Protein AF-A0A858CIH0-F1 (afdb_monomer)

Sequence (173 aa):
MRLAVAIMLAVMLVGMVRRTGLTTWPNAPALLLTFPFVAFCIFVIFTPLLVNRTGLDGVTLSPSDWKSIWTTCIVAVLVGFFEELLFRGILLRSLMTRMNAALAVIVAAIVFGLFHYVNWVSGQPLGITTMQVLGAMAGGLLFGAIVLWTGSLWPSVFLHGLWDASVSVSQTL

Nearest PDB structures (foldseek):
  4u9l-assembly1_A  TM=3.688E-01  e=9.061E-01  Thermus thermophilus HB8
  7mtq-assembly1_B  TM=2.606E-01  e=1.708E+00  Homo sapiens
  6ykm-assembly1_D  TM=2.485E-01  e=3.221E+00  Campylobacter jejuni subsp. jejuni 81-176

Radius of gyration: 17.35 Å; Cα contacts (8 Å, |Δi|>4): 191; chains: 1; bounding box: 50×31×41 Å

Solvent-accessible surface area (backbone atoms only — not comparable to full-atom values): 8921 Å² total; per-residue (Å²): 108,74,66,60,54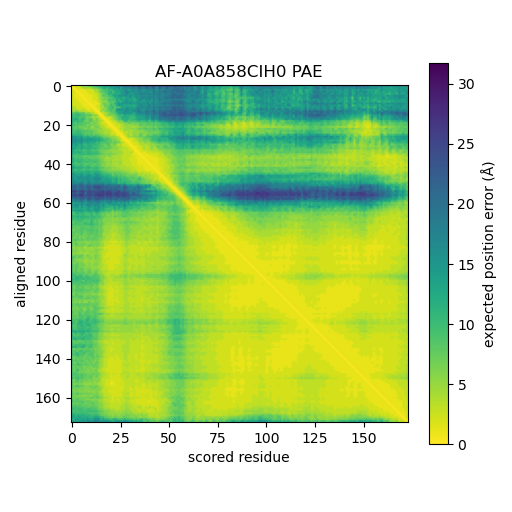,51,51,54,49,49,41,56,74,71,60,43,48,73,74,28,13,72,79,38,76,64,53,75,77,62,54,59,78,44,49,67,59,51,51,49,34,49,49,52,40,46,54,48,54,52,46,34,72,69,52,82,72,70,57,75,88,50,76,66,52,55,52,51,44,54,52,48,38,54,49,24,36,55,49,26,40,49,50,40,44,50,43,52,20,43,46,25,54,56,38,42,77,79,41,58,65,71,60,18,29,52,53,34,7,48,54,56,7,59,58,46,51,58,46,33,78,71,68,43,57,61,72,62,35,52,52,49,21,54,50,39,23,54,50,27,41,55,37,38,51,49,29,68,74,41,52,11,38,59,67,41,26,51,52,42,12,45,44,47,26,22,54,54,41,49,74,73,97

Foldseek 3Di:
DVVLVVVVVVCVVVVLCVQLQAPADFDPVLCVVCVVLLVVLVVLQVVVVVCVVVCVPVDDDDPVLVVQLVVQLVVLLSVLVSLLCPLRRPQLSVVVVVDPNLVSLQVSLLVQLVVLCVVVVVPDDPVVSNVSSVVSSVLSNVLSVSCVVRVHSVSSSVSRSSNSSSVSSSVSD

Secondary structure (DSSP, 8-state):
-HHHHHHHHHHHHTTTHHHHTTT-PPPHHHHHTTHHHHHHHHHHHHHHHHHHHTTSS-----HHHHHHHHHHHHHHHHHHHHHHIIIIIIIIHHHTTTS-HHHHHHHHHHHHHHHTHHHHHTT--HHHHHHHHHHHHHHHHHHHHHHHHHS-SHHHHHHHHHHHHHHHHHHH-

pLDDT: mean 85.42, std 11.94, range [53.72, 98.69]

Structure (mmCIF, N/CA/C/O backbone):
data_AF-A0A858CIH0-F1
#
_entry.id   AF-A0A858CIH0-F1
#
loop_
_atom_site.group_PDB
_atom_site.id
_atom_site.type_symbol
_atom_site.label_atom_id
_atom_site.label_alt_id
_atom_site.label_comp_id
_atom_site.label_asym_id
_atom_site.label_entity_id
_atom_site.label_seq_id
_atom_site.pdbx_PDB_ins_code
_atom_site.Cartn_x
_atom_site.Cartn_y
_atom_site.Cartn_z
_atom_site.occupancy
_atom_site.B_iso_or_equiv
_atom_site.auth_seq_id
_atom_site.auth_comp_id
_atom_site.auth_asym_id
_atom_site.auth_atom_id
_atom_site.pdbx_PDB_model_num
ATOM 1 N N . MET A 1 1 ? -9.606 3.121 -13.858 1.00 53.72 1 MET A N 1
ATOM 2 C CA . MET A 1 1 ? -9.814 4.541 -13.470 1.00 53.72 1 MET A CA 1
ATOM 3 C C . MET A 1 1 ? -11.268 4.903 -13.146 1.00 53.72 1 MET A C 1
ATOM 5 O O . MET A 1 1 ? -11.502 5.382 -12.049 1.00 53.72 1 MET A O 1
ATOM 9 N N . ARG A 1 2 ? -12.262 4.647 -14.017 1.00 55.31 2 ARG A N 1
ATOM 10 C CA . ARG A 1 2 ? -13.677 5.019 -13.753 1.00 55.31 2 ARG A CA 1
ATOM 11 C C . ARG A 1 2 ? -14.268 4.398 -12.471 1.00 55.31 2 ARG A C 1
ATOM 13 O O . ARG A 1 2 ? -14.937 5.094 -11.718 1.00 55.31 2 ARG A O 1
ATOM 20 N N . LEU A 1 3 ? -13.961 3.127 -12.193 1.00 60.19 3 LEU A N 1
ATOM 21 C CA . LEU A 1 3 ? -14.411 2.428 -10.979 1.00 60.19 3 LEU A CA 1
ATOM 22 C C . LEU A 1 3 ? -13.762 2.978 -9.694 1.00 60.19 3 LEU A C 1
ATOM 24 O O . LEU A 1 3 ? -14.457 3.201 -8.709 1.00 60.19 3 LEU A O 1
ATOM 28 N N . ALA A 1 4 ? -12.455 3.261 -9.723 1.00 58.44 4 ALA A N 1
ATOM 29 C CA . ALA A 1 4 ? -11.732 3.838 -8.586 1.00 58.44 4 ALA A CA 1
ATOM 30 C C . ALA A 1 4 ? -12.283 5.221 -8.200 1.00 58.44 4 ALA A C 1
ATOM 32 O O . ALA A 1 4 ? -12.540 5.490 -7.029 1.00 58.44 4 ALA A O 1
ATOM 33 N N . VAL A 1 5 ? -12.559 6.063 -9.203 1.00 63.81 5 VAL A N 1
ATOM 34 C CA . VAL A 1 5 ? -13.190 7.377 -9.007 1.00 63.81 5 VAL A CA 1
ATOM 35 C C . VAL A 1 5 ? -14.603 7.233 -8.433 1.00 63.81 5 VAL A C 1
ATOM 37 O O . VAL A 1 5 ? -14.945 7.940 -7.490 1.00 63.81 5 VAL A O 1
ATOM 40 N N . AL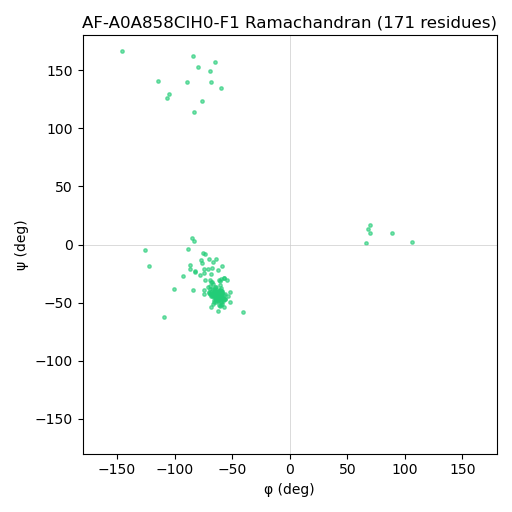A A 1 6 ? -15.410 6.294 -8.936 1.00 69.81 6 ALA A N 1
ATOM 41 C CA . ALA A 1 6 ? -16.760 6.058 -8.420 1.00 69.81 6 ALA A CA 1
ATOM 42 C C . ALA A 1 6 ? -16.760 5.612 -6.947 1.00 69.81 6 ALA A C 1
ATOM 44 O O . ALA A 1 6 ? -17.555 6.110 -6.152 1.00 69.81 6 ALA A O 1
ATOM 45 N N . ILE A 1 7 ? -15.837 4.726 -6.562 1.00 66.94 7 ILE A N 1
ATOM 46 C CA . ILE A 1 7 ? -15.681 4.284 -5.171 1.00 66.94 7 ILE A CA 1
ATOM 47 C C . ILE A 1 7 ? -15.202 5.441 -4.284 1.00 66.94 7 ILE A C 1
ATOM 49 O O . ILE A 1 7 ? -15.755 5.639 -3.207 1.00 66.94 7 ILE A O 1
ATOM 53 N N . MET A 1 8 ? -14.234 6.250 -4.733 1.00 66.44 8 MET A N 1
ATOM 54 C CA . MET A 1 8 ? -13.796 7.440 -3.989 1.00 66.44 8 MET A CA 1
ATOM 55 C C . MET A 1 8 ? -14.946 8.426 -3.756 1.00 66.44 8 MET A C 1
ATOM 57 O O . MET A 1 8 ? -15.129 8.897 -2.634 1.00 66.44 8 MET A O 1
ATOM 61 N N . LEU A 1 9 ? -15.755 8.694 -4.783 1.00 69.81 9 LEU A N 1
ATOM 62 C CA . LEU A 1 9 ? -16.932 9.553 -4.663 1.00 69.81 9 LEU A CA 1
ATOM 63 C C . LEU A 1 9 ? -17.964 8.957 -3.704 1.00 69.81 9 LEU A C 1
ATOM 65 O O . LEU A 1 9 ? -18.469 9.677 -2.852 1.00 69.81 9 LEU A O 1
ATOM 69 N N . ALA A 1 10 ? -18.230 7.651 -3.762 1.00 71.50 10 ALA A N 1
ATOM 70 C CA . ALA A 1 10 ? -19.134 6.992 -2.822 1.00 71.50 10 ALA A CA 1
ATOM 71 C C . ALA A 1 10 ? -18.645 7.115 -1.365 1.00 71.50 10 ALA A C 1
ATOM 73 O O . ALA A 1 10 ? -19.428 7.445 -0.477 1.00 71.50 10 ALA A O 1
ATOM 74 N N . VAL A 1 11 ? -17.344 6.936 -1.112 1.00 67.56 11 VAL A N 1
ATOM 75 C CA . VAL A 1 11 ? -16.743 7.105 0.227 1.00 67.56 11 VAL A CA 1
ATOM 76 C C . VAL A 1 11 ? -16.902 8.535 0.742 1.00 67.56 11 VAL A C 1
ATOM 78 O O . VAL A 1 11 ? -17.203 8.737 1.923 1.00 67.56 11 VAL A O 1
ATOM 81 N N . MET A 1 12 ? -16.715 9.524 -0.137 1.00 66.44 12 MET A N 1
ATOM 82 C CA . MET A 1 12 ? -16.913 10.936 0.188 1.00 66.44 12 MET A CA 1
ATOM 83 C C . MET A 1 12 ? -18.391 11.257 0.453 1.00 66.44 12 MET A C 1
ATOM 85 O O . MET A 1 12 ? -18.700 11.900 1.453 1.00 66.44 12 MET A O 1
ATOM 89 N N . LEU A 1 13 ? -19.302 10.757 -0.386 1.00 66.44 13 LEU A N 1
ATOM 90 C CA . LEU A 1 13 ? -20.745 11.016 -0.311 1.00 66.44 13 LEU A CA 1
ATOM 91 C C . LEU A 1 13 ? -21.412 10.369 0.911 1.00 66.44 13 LEU A C 1
ATOM 93 O O . LEU A 1 13 ? -22.301 10.966 1.506 1.00 66.44 13 LEU A O 1
ATOM 97 N N . VAL A 1 14 ? -20.963 9.181 1.327 1.00 69.69 14 VAL A N 1
ATOM 98 C CA . VAL A 1 14 ? -21.499 8.471 2.508 1.00 69.69 14 VAL A CA 1
ATOM 99 C C . VAL A 1 14 ? -20.863 8.982 3.818 1.00 69.69 14 VAL A C 1
ATOM 101 O O . VAL A 1 14 ? -21.150 8.488 4.906 1.00 69.69 14 VAL A O 1
ATOM 104 N N . GLY A 1 15 ? -19.986 9.994 3.753 1.00 64.50 15 GLY A N 1
ATOM 105 C CA . GLY A 1 15 ? -19.387 10.622 4.936 1.00 64.50 15 GLY A CA 1
ATOM 106 C C . GLY A 1 15 ? -18.391 9.728 5.684 1.00 64.50 15 GLY A C 1
ATOM 107 O O . GLY A 1 15 ? -18.033 10.010 6.831 1.00 64.50 15 GLY A O 1
ATOM 108 N N . MET A 1 16 ? -17.898 8.658 5.049 1.00 70.38 16 MET A N 1
ATOM 109 C CA . MET A 1 16 ? -16.970 7.704 5.671 1.00 70.38 16 MET A CA 1
ATOM 110 C C . MET A 1 16 ? -15.548 8.264 5.841 1.00 70.38 16 MET A C 1
ATOM 112 O O . MET A 1 16 ? -14.744 7.665 6.550 1.00 70.38 16 MET A O 1
ATOM 116 N N . VAL A 1 17 ? -15.249 9.438 5.275 1.00 68.44 17 VAL A N 1
ATOM 117 C CA . VAL A 1 17 ? -13.922 10.090 5.259 1.00 68.44 17 VAL A CA 1
ATOM 118 C C . VAL A 1 17 ? -13.277 10.207 6.647 1.00 68.44 17 VAL A C 1
ATOM 120 O O . VAL A 1 17 ? -12.085 9.958 6.801 1.00 68.44 17 VAL A O 1
ATOM 123 N N . ARG A 1 18 ? -14.054 10.537 7.688 1.00 67.44 18 ARG A N 1
ATOM 124 C CA . ARG A 1 18 ? -13.521 10.624 9.064 1.00 67.44 18 ARG A CA 1
ATOM 125 C C . ARG A 1 18 ? -13.152 9.260 9.634 1.00 67.44 18 ARG A C 1
ATOM 127 O O . ARG A 1 18 ? -12.250 9.153 10.456 1.00 67.44 18 ARG A O 1
ATOM 134 N N . ARG A 1 19 ? -13.854 8.212 9.203 1.00 77.38 19 ARG A N 1
ATOM 135 C CA . ARG A 1 19 ? -13.607 6.851 9.668 1.00 77.38 19 ARG A CA 1
ATOM 136 C C . ARG A 1 19 ? -12.396 6.243 8.988 1.00 77.38 19 ARG A C 1
ATOM 138 O O . ARG A 1 19 ? -11.779 5.418 9.630 1.00 77.38 19 ARG A O 1
ATOM 145 N N . THR A 1 20 ? -12.010 6.661 7.780 1.00 80.69 20 THR A N 1
ATOM 146 C CA . THR A 1 20 ? -10.895 6.048 7.034 1.00 80.69 20 THR A CA 1
ATOM 14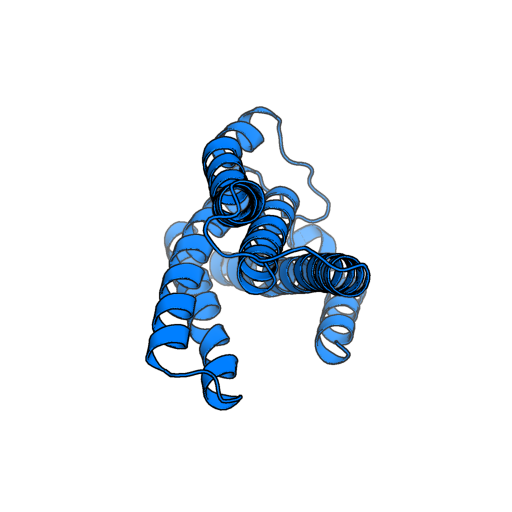7 C C . THR A 1 20 ? -9.500 6.439 7.532 1.00 80.69 20 THR A C 1
ATOM 149 O O . THR A 1 20 ? -8.530 5.746 7.229 1.00 80.69 20 THR A O 1
ATOM 152 N N . GLY A 1 21 ? -9.381 7.502 8.335 1.00 82.88 21 GLY A N 1
ATOM 153 C CA . GLY A 1 21 ? -8.093 8.033 8.805 1.00 82.88 21 GLY A CA 1
ATOM 154 C C . GLY A 1 21 ? -7.462 9.071 7.873 1.00 82.88 21 GLY A C 1
ATOM 155 O O . GLY A 1 21 ? -6.315 9.452 8.088 1.00 82.88 21 GLY A O 1
ATOM 156 N N . LEU A 1 22 ? -8.199 9.550 6.863 1.00 86.62 22 LEU A N 1
ATOM 157 C CA . LEU A 1 22 ? -7.762 10.639 5.978 1.00 86.62 22 LEU A CA 1
ATOM 158 C C . LEU A 1 22 ? -7.686 11.999 6.689 1.00 86.62 22 LEU A C 1
ATOM 160 O O . LEU A 1 22 ? -6.928 12.873 6.279 1.00 86.62 22 LEU A O 1
ATOM 164 N N . THR A 1 23 ? -8.462 12.191 7.755 1.00 85.31 23 THR A N 1
ATOM 165 C CA . THR A 1 23 ? -8.502 13.450 8.519 1.00 85.31 23 THR A CA 1
ATOM 166 C C . THR A 1 23 ? -7.462 13.522 9.635 1.00 85.31 23 THR A C 1
ATOM 168 O O . THR A 1 23 ? -7.381 14.536 10.323 1.00 85.31 23 THR A O 1
ATOM 171 N N . THR A 1 24 ? -6.698 12.450 9.846 1.00 85.88 24 THR A N 1
ATOM 172 C CA . THR A 1 24 ? -5.707 12.348 10.919 1.00 85.88 24 THR A CA 1
ATOM 173 C C . THR A 1 24 ? -4.317 12.445 10.317 1.00 85.88 24 THR A C 1
ATOM 175 O O . THR A 1 24 ? -3.980 11.668 9.424 1.00 85.88 24 THR A O 1
ATOM 178 N N . TRP A 1 25 ? -3.493 13.361 10.817 1.00 86.88 25 TRP A N 1
ATOM 179 C CA . TRP A 1 25 ? -2.085 13.454 10.435 1.00 86.88 25 TRP A CA 1
ATOM 180 C C . TRP A 1 25 ? -1.221 12.573 11.347 1.00 86.88 25 TRP A C 1
ATOM 182 O O . TRP A 1 25 ? -1.495 12.501 12.548 1.00 86.88 25 TRP A O 1
ATOM 192 N N . PRO A 1 26 ? -0.207 11.875 10.804 1.00 85.12 26 PRO A N 1
ATOM 193 C CA . PRO A 1 26 ? 0.658 11.009 11.594 1.00 85.12 26 PRO A CA 1
ATOM 194 C C . PRO A 1 26 ? 1.552 11.838 12.523 1.00 85.12 26 PRO A C 1
ATOM 196 O O . PRO A 1 26 ? 1.957 12.951 12.188 1.00 85.12 26 PRO A O 1
ATOM 199 N N . ASN A 1 27 ? 1.901 11.284 13.683 1.00 81.06 27 ASN A N 1
ATOM 200 C CA . ASN A 1 27 ? 2.895 11.894 14.563 1.00 81.06 27 ASN A CA 1
ATOM 201 C C . ASN A 1 27 ? 4.329 11.588 14.072 1.00 81.06 27 ASN A C 1
ATOM 203 O O . ASN A 1 27 ? 4.579 10.577 13.415 1.00 81.06 27 ASN A O 1
ATOM 207 N N . ALA A 1 28 ? 5.282 12.473 14.383 1.00 74.62 28 ALA A N 1
ATOM 208 C CA . ALA A 1 28 ? 6.661 12.373 13.893 1.00 74.62 28 ALA A CA 1
ATOM 209 C C . ALA A 1 28 ? 7.392 11.071 14.291 1.00 74.62 28 ALA A C 1
ATOM 211 O O . ALA A 1 28 ? 8.063 10.498 13.431 1.00 74.62 28 ALA A O 1
ATOM 212 N N . PRO A 1 29 ? 7.244 10.536 15.524 1.00 73.75 29 PRO A N 1
ATOM 213 C CA . PRO A 1 29 ? 7.858 9.260 15.882 1.00 73.75 29 PRO A CA 1
ATOM 214 C C . PRO A 1 29 ? 7.365 8.113 15.007 1.00 73.75 29 PRO A C 1
ATOM 216 O O . PRO A 1 29 ? 8.130 7.197 14.714 1.00 73.75 29 PRO A O 1
ATOM 219 N N . ALA A 1 30 ? 6.115 8.178 14.538 1.00 69.12 30 ALA A N 1
ATOM 220 C CA . ALA A 1 30 ? 5.579 7.114 13.720 1.00 69.12 30 ALA A CA 1
ATOM 221 C C . ALA A 1 30 ? 6.089 7.062 12.287 1.00 69.12 30 ALA A C 1
ATOM 223 O O . ALA A 1 30 ? 6.122 5.996 11.671 1.00 69.12 30 ALA A O 1
ATOM 224 N N . LEU A 1 31 ? 6.599 8.185 11.799 1.00 78.81 31 LEU A N 1
ATOM 225 C CA . LEU A 1 31 ? 7.298 8.237 10.527 1.00 78.81 31 LEU A CA 1
ATOM 226 C C . LEU A 1 31 ? 8.669 7.548 10.605 1.00 78.81 31 LEU A C 1
ATOM 228 O O . LEU A 1 31 ? 9.162 7.086 9.578 1.00 78.81 31 LEU A O 1
ATOM 232 N N . LEU A 1 32 ? 9.256 7.373 11.799 1.00 80.88 32 LEU A N 1
ATOM 233 C CA . LEU A 1 32 ? 10.564 6.722 11.933 1.00 80.88 32 LEU A CA 1
ATOM 234 C C . LEU A 1 32 ? 10.545 5.253 11.490 1.00 80.88 32 LEU A C 1
ATOM 236 O O . LEU A 1 32 ? 11.493 4.790 10.859 1.00 80.88 32 LEU A O 1
ATOM 240 N N . LEU A 1 33 ? 9.446 4.535 11.749 1.00 75.44 33 LEU A N 1
ATOM 241 C CA . LEU A 1 33 ? 9.288 3.142 11.312 1.00 75.44 33 LEU A CA 1
ATOM 242 C C . LEU A 1 33 ? 9.207 2.997 9.787 1.00 75.44 33 LEU A C 1
ATOM 244 O O . LEU A 1 33 ? 9.357 1.895 9.266 1.00 75.44 33 LEU A O 1
ATOM 248 N N . THR A 1 34 ? 8.982 4.096 9.067 1.00 82.44 34 THR A N 1
ATOM 249 C CA . THR A 1 34 ? 8.866 4.081 7.608 1.00 82.44 34 THR A CA 1
ATOM 250 C C . THR A 1 34 ? 10.221 4.201 6.905 1.00 82.44 34 THR A C 1
ATOM 252 O O . THR A 1 34 ? 10.353 3.749 5.769 1.00 82.44 34 THR A O 1
ATOM 255 N N . PHE A 1 35 ? 11.257 4.725 7.581 1.00 86.38 35 PHE A N 1
ATOM 256 C CA . PHE A 1 35 ? 12.574 4.962 6.974 1.00 86.38 35 PHE A CA 1
ATOM 257 C C . PHE A 1 35 ? 13.233 3.717 6.372 1.00 86.38 35 PHE A C 1
ATOM 259 O O . PHE A 1 35 ? 13.734 3.835 5.255 1.00 86.38 35 PHE A O 1
ATOM 266 N N . PRO A 1 36 ? 13.230 2.531 7.015 1.00 87.44 36 PRO A N 1
ATOM 267 C CA . PRO A 1 36 ? 13.819 1.339 6.407 1.00 87.44 36 PRO A CA 1
ATOM 268 C C . PRO A 1 36 ? 13.137 0.951 5.091 1.00 87.44 36 PRO A C 1
ATOM 270 O O . PRO A 1 36 ? 13.807 0.587 4.128 1.00 87.44 36 PRO A O 1
ATOM 273 N N . PHE A 1 37 ? 11.809 1.084 5.023 1.00 87.44 37 PHE A N 1
ATOM 274 C CA . PHE A 1 37 ? 11.044 0.792 3.812 1.00 87.44 37 PHE A CA 1
ATOM 275 C C . PHE A 1 37 ? 11.313 1.825 2.711 1.00 87.44 37 PHE A C 1
ATOM 277 O O . PHE A 1 37 ? 11.514 1.464 1.555 1.00 87.44 37 PHE A O 1
ATOM 284 N N . VAL A 1 38 ? 11.391 3.109 3.074 1.00 87.00 38 VAL A N 1
ATOM 285 C CA . VAL A 1 38 ? 11.772 4.184 2.145 1.00 87.00 38 VAL A CA 1
ATOM 286 C C . VAL A 1 38 ? 13.184 3.957 1.600 1.00 87.00 38 VAL A C 1
ATOM 288 O O . VAL A 1 38 ? 13.386 4.026 0.391 1.00 87.00 38 VAL A O 1
ATOM 291 N N . ALA A 1 39 ? 14.150 3.634 2.462 1.00 87.56 39 ALA A N 1
ATOM 292 C CA . ALA A 1 39 ? 15.521 3.331 2.059 1.00 87.56 39 ALA A CA 1
ATOM 293 C C . ALA A 1 39 ? 15.582 2.119 1.117 1.00 87.56 39 ALA A C 1
ATOM 295 O O . ALA A 1 39 ? 16.309 2.150 0.126 1.00 87.56 39 ALA A O 1
ATOM 296 N N . PHE A 1 40 ? 14.776 1.087 1.379 1.00 88.19 40 PHE A N 1
ATOM 297 C CA . PHE A 1 40 ? 14.644 -0.063 0.490 1.00 88.19 40 PHE A CA 1
ATOM 298 C C . PHE A 1 40 ? 14.073 0.321 -0.885 1.00 88.19 40 PHE A C 1
ATOM 300 O O . PHE A 1 40 ? 14.637 -0.072 -1.901 1.00 88.19 40 PHE A O 1
ATOM 307 N N . CYS A 1 41 ? 13.028 1.153 -0.946 1.00 86.81 41 CYS A N 1
ATOM 308 C CA . CYS A 1 41 ? 12.487 1.646 -2.220 1.00 86.81 41 CYS A CA 1
ATOM 309 C C . CYS A 1 41 ? 13.520 2.475 -3.002 1.00 86.81 41 CYS A C 1
ATOM 311 O O . CYS A 1 41 ? 13.652 2.325 -4.214 1.00 86.81 41 CYS A O 1
ATOM 313 N N . ILE A 1 42 ? 14.289 3.325 -2.308 1.00 86.12 42 ILE A N 1
ATOM 314 C CA . ILE A 1 42 ? 15.389 4.090 -2.914 1.00 86.12 42 ILE A CA 1
ATOM 315 C C . ILE A 1 42 ? 16.437 3.134 -3.484 1.00 86.12 42 ILE A C 1
ATOM 317 O O . ILE A 1 42 ? 16.864 3.319 -4.620 1.00 86.12 42 ILE A O 1
ATOM 321 N N . PHE A 1 43 ? 16.820 2.098 -2.736 1.00 85.38 43 PHE A N 1
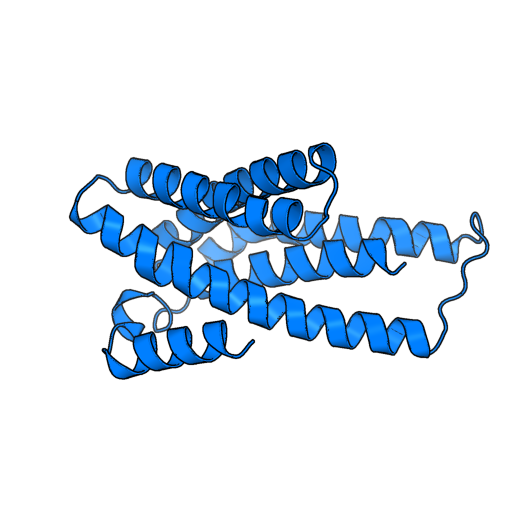ATOM 322 C CA . PHE A 1 43 ? 17.754 1.079 -3.207 1.00 85.38 43 PHE A CA 1
ATOM 323 C C . PHE A 1 43 ? 17.253 0.383 -4.482 1.00 85.38 43 PHE A C 1
ATOM 325 O O . PHE A 1 43 ? 18.011 0.298 -5.443 1.00 85.38 43 PHE A O 1
ATOM 332 N N . VAL A 1 44 ? 15.978 -0.024 -4.530 1.00 84.00 44 VAL A N 1
ATOM 333 C CA . VAL A 1 44 ? 15.346 -0.654 -5.710 1.00 84.00 44 VAL A CA 1
ATOM 334 C C . VAL A 1 44 ? 15.362 0.257 -6.945 1.00 84.00 44 VAL A C 1
ATOM 336 O O . VAL A 1 44 ? 15.528 -0.230 -8.058 1.00 84.00 44 VAL A O 1
ATOM 339 N N . ILE A 1 45 ? 15.221 1.575 -6.769 1.00 82.06 45 ILE A N 1
ATOM 340 C CA . ILE A 1 45 ? 15.319 2.549 -7.871 1.00 82.06 45 ILE A CA 1
ATOM 341 C C . ILE A 1 45 ? 16.776 2.748 -8.308 1.00 82.06 45 ILE A C 1
ATOM 343 O O . ILE A 1 45 ? 17.067 2.865 -9.498 1.00 82.06 45 ILE A O 1
ATOM 347 N N . PHE A 1 46 ? 17.700 2.839 -7.351 1.00 78.94 46 PHE A N 1
ATOM 348 C CA . PHE A 1 46 ? 19.094 3.179 -7.627 1.00 78.94 46 PHE A CA 1
ATOM 349 C C . PHE A 1 46 ? 19.881 2.039 -8.272 1.00 78.94 46 PHE A C 1
ATOM 351 O O . PHE A 1 46 ? 20.790 2.322 -9.049 1.00 78.94 46 PHE A O 1
ATOM 358 N N . THR A 1 47 ? 19.556 0.776 -7.990 1.00 74.50 47 THR A N 1
ATOM 359 C CA . THR A 1 47 ? 20.262 -0.375 -8.572 1.00 74.50 47 THR A CA 1
ATOM 360 C C . THR A 1 47 ? 20.251 -0.385 -10.110 1.00 74.50 47 THR A C 1
ATOM 362 O O . THR A 1 47 ? 21.347 -0.382 -10.672 1.00 74.50 47 THR A O 1
ATOM 365 N N . PRO A 1 48 ? 19.107 -0.300 -10.823 1.00 70.44 48 PRO A N 1
ATOM 366 C CA . PRO A 1 48 ? 19.101 -0.243 -12.288 1.00 70.44 48 PRO A CA 1
ATOM 367 C C . PRO A 1 48 ? 19.711 1.058 -12.836 1.00 70.44 48 PRO A C 1
ATOM 369 O O . PRO A 1 48 ? 20.386 1.042 -13.859 1.00 70.44 48 PRO A O 1
ATOM 372 N N . LEU A 1 49 ? 19.572 2.191 -12.132 1.00 69.38 49 LEU A N 1
ATOM 373 C CA . LEU A 1 49 ? 20.189 3.460 -12.551 1.00 69.38 49 LEU A CA 1
ATOM 374 C C . LEU A 1 49 ? 21.722 3.431 -12.514 1.00 69.38 49 LEU A C 1
ATOM 376 O O . LEU A 1 49 ? 22.369 4.039 -13.368 1.00 69.38 49 LEU A O 1
ATOM 380 N N . LEU A 1 50 ? 22.309 2.779 -11.508 1.00 68.00 50 LEU A N 1
ATOM 381 C CA . LEU A 1 50 ? 23.760 2.637 -11.387 1.00 68.00 50 LEU A CA 1
ATOM 382 C C . LEU A 1 50 ? 24.308 1.715 -12.476 1.00 68.00 50 LEU A C 1
ATOM 384 O O . LEU A 1 50 ? 25.306 2.059 -13.104 1.00 68.00 50 LEU A O 1
ATOM 388 N N . VAL A 1 51 ? 23.616 0.606 -12.734 1.00 64.81 51 VAL A N 1
ATOM 389 C CA 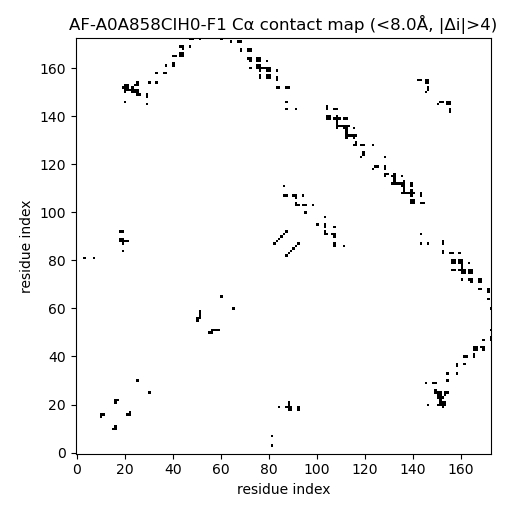. VAL A 1 51 ? 23.933 -0.362 -13.790 1.00 64.81 51 VAL A CA 1
ATOM 390 C C . VAL A 1 51 ? 23.923 0.340 -15.165 1.00 64.81 51 VAL A C 1
ATOM 392 O O . VAL A 1 51 ? 24.985 0.446 -15.792 1.00 64.81 51 VAL A O 1
ATOM 395 N N . ASN A 1 52 ? 22.849 1.076 -15.486 1.00 61.44 52 ASN A N 1
ATOM 396 C CA . ASN A 1 52 ? 22.745 1.876 -16.716 1.00 61.44 52 ASN A CA 1
ATOM 397 C C . ASN A 1 52 ? 23.845 2.954 -16.850 1.00 61.44 52 ASN A C 1
ATOM 399 O O . ASN A 1 52 ? 24.399 3.163 -17.931 1.00 61.44 52 ASN A O 1
ATOM 403 N N . ARG A 1 53 ? 24.216 3.652 -15.762 1.00 57.88 53 ARG A N 1
ATOM 404 C CA . ARG A 1 53 ? 25.263 4.701 -15.798 1.00 57.88 53 ARG A CA 1
ATOM 405 C C . ARG A 1 53 ? 26.685 4.169 -15.903 1.00 57.88 53 ARG A C 1
ATOM 407 O O . ARG A 1 53 ? 27.557 4.894 -16.376 1.00 57.88 53 ARG A O 1
ATOM 414 N N . THR A 1 54 ? 26.933 2.940 -15.461 1.00 58.97 54 THR A N 1
ATOM 415 C CA . THR A 1 54 ? 28.244 2.297 -15.624 1.00 58.97 54 THR A CA 1
ATOM 416 C C . THR A 1 54 ? 28.504 1.824 -17.056 1.00 58.97 54 THR A C 1
ATOM 418 O O . THR A 1 54 ? 29.627 1.432 -17.362 1.00 58.97 54 THR A O 1
ATOM 421 N N . GLY A 1 55 ? 27.504 1.900 -17.947 1.00 55.19 55 GLY A N 1
ATOM 422 C CA . GLY A 1 55 ? 27.634 1.499 -19.349 1.00 55.19 55 GLY A CA 1
ATOM 423 C C . GLY A 1 55 ? 27.813 -0.008 -19.537 1.00 55.19 55 GLY A C 1
ATOM 424 O O . GLY A 1 55 ? 28.169 -0.439 -20.630 1.00 55.19 55 GLY A O 1
ATOM 425 N N . LEU A 1 56 ? 27.569 -0.799 -18.488 1.00 61.84 56 LEU A N 1
ATOM 426 C CA . LEU A 1 56 ? 27.701 -2.256 -18.509 1.00 61.84 56 LEU A CA 1
ATOM 427 C C . LEU A 1 56 ? 26.645 -2.918 -19.415 1.00 61.84 56 LEU A C 1
ATOM 429 O O . LEU A 1 56 ? 26.874 -4.020 -19.910 1.00 61.84 56 LEU A O 1
ATOM 433 N N . ASP A 1 57 ? 25.554 -2.203 -19.706 1.00 60.47 57 ASP A N 1
ATOM 434 C CA . ASP A 1 57 ? 24.370 -2.717 -20.414 1.00 60.47 57 ASP A CA 1
ATOM 435 C C . ASP A 1 57 ? 24.015 -1.873 -21.652 1.00 60.47 57 ASP A C 1
ATOM 437 O O . ASP A 1 57 ? 23.131 -2.232 -22.427 1.00 60.47 57 ASP A O 1
ATOM 441 N N . GLY A 1 58 ? 24.723 -0.758 -21.879 1.00 58.81 58 GLY A N 1
ATOM 442 C CA . GLY A 1 58 ? 24.564 0.091 -23.068 1.00 58.81 58 GLY A CA 1
ATOM 443 C C . GLY A 1 58 ? 23.247 0.879 -23.160 1.00 58.81 58 GLY A C 1
ATOM 444 O O . GLY A 1 58 ? 22.976 1.481 -24.200 1.00 58.81 58 GLY A O 1
ATOM 445 N N . VAL A 1 59 ? 22.431 0.907 -22.102 1.00 63.72 59 VAL A N 1
ATOM 446 C CA . VAL A 1 59 ? 21.123 1.579 -22.087 1.00 63.72 59 VAL A CA 1
ATOM 447 C C . VAL A 1 59 ? 21.287 3.076 -21.804 1.00 63.72 59 VAL A C 1
ATOM 449 O O . VAL A 1 59 ? 21.688 3.494 -20.718 1.00 63.72 59 VAL A O 1
ATOM 452 N N . THR A 1 60 ? 20.950 3.910 -22.790 1.00 70.19 60 THR A N 1
ATOM 453 C CA . THR A 1 60 ? 20.821 5.365 -22.614 1.00 70.19 60 THR A CA 1
ATOM 454 C C . THR A 1 60 ? 19.347 5.749 -22.582 1.00 70.19 60 THR A C 1
ATOM 456 O O . THR A 1 60 ? 18.578 5.357 -23.454 1.00 70.19 60 THR A O 1
ATOM 459 N N . LEU A 1 61 ? 18.946 6.515 -21.565 1.00 73.69 61 LEU A N 1
ATOM 460 C CA . LEU A 1 61 ? 17.553 6.922 -21.388 1.00 73.69 61 LEU A CA 1
ATOM 461 C C . LEU A 1 61 ? 17.191 8.033 -22.372 1.00 73.69 61 LEU A C 1
ATOM 463 O O . LEU A 1 61 ? 17.816 9.096 -22.406 1.00 73.69 61 LEU A O 1
ATOM 467 N N . SER A 1 62 ? 16.155 7.785 -23.160 1.00 78.50 62 SER A N 1
ATOM 468 C CA . SER A 1 62 ? 15.572 8.723 -24.107 1.00 78.50 62 SER A CA 1
ATOM 469 C C . SER A 1 62 ? 14.561 9.664 -23.427 1.00 78.50 62 SER A C 1
ATOM 471 O O . SER A 1 62 ? 14.019 9.359 -22.360 1.00 78.50 62 SER A O 1
ATOM 473 N N . PRO A 1 63 ? 14.205 10.803 -24.052 1.00 79.19 63 PRO A N 1
ATOM 474 C CA . PRO A 1 63 ? 13.126 11.663 -23.556 1.00 79.19 63 PRO A CA 1
ATOM 475 C C . PRO A 1 63 ? 11.763 10.956 -23.416 1.00 79.19 63 PRO A C 1
ATOM 477 O O . PRO A 1 63 ? 10.956 11.337 -22.565 1.00 79.19 63 PRO A O 1
ATOM 480 N N . SER A 1 64 ? 11.490 9.926 -24.227 1.00 81.56 64 SER A N 1
ATOM 481 C CA . SER A 1 64 ? 10.285 9.094 -24.096 1.00 81.56 64 SER A CA 1
ATOM 482 C C . SER A 1 64 ? 10.275 8.273 -22.808 1.00 81.56 64 SER A C 1
ATOM 484 O O . SER A 1 64 ? 9.209 8.130 -22.210 1.00 81.56 64 SER A O 1
ATOM 486 N N . ASP A 1 65 ? 11.434 7.818 -22.331 1.00 79.94 65 ASP A N 1
ATOM 487 C CA . ASP A 1 65 ? 11.538 7.017 -21.104 1.00 79.94 65 ASP A CA 1
ATOM 488 C C . ASP A 1 65 ? 11.210 7.868 -19.875 1.00 79.94 65 ASP A C 1
ATOM 490 O O . ASP A 1 65 ? 10.476 7.442 -18.985 1.00 79.94 65 ASP A O 1
ATOM 494 N N . TRP A 1 66 ? 11.636 9.136 -19.873 1.00 81.00 66 TRP A N 1
ATOM 495 C CA . TRP A 1 66 ? 11.258 10.114 -18.844 1.00 81.00 66 TRP A CA 1
ATOM 496 C C . TRP A 1 66 ? 9.768 10.427 -18.827 1.00 81.00 66 TRP A C 1
ATOM 498 O O . TRP A 1 66 ? 9.176 10.549 -17.751 1.00 81.00 66 TRP A O 1
ATOM 508 N N . LYS A 1 67 ? 9.131 10.510 -19.998 1.00 85.19 67 LYS A N 1
ATOM 509 C CA . LYS A 1 67 ? 7.676 10.672 -20.074 1.00 85.19 67 LYS A CA 1
ATOM 510 C C . LYS A 1 67 ? 6.950 9.447 -19.508 1.00 85.19 67 LYS A C 1
ATOM 512 O O . LYS A 1 67 ? 5.987 9.620 -18.755 1.00 85.19 67 LYS A O 1
ATOM 517 N N . SER A 1 68 ? 7.406 8.241 -19.844 1.00 82.94 68 SER A N 1
ATOM 518 C CA . SER A 1 68 ? 6.850 6.984 -19.327 1.00 82.94 68 SER A CA 1
ATOM 519 C C . SER A 1 68 ? 7.011 6.881 -17.812 1.00 82.94 68 SER A C 1
ATOM 521 O O . SER A 1 68 ? 6.031 6.660 -17.111 1.00 82.94 68 SER A O 1
ATOM 523 N N . ILE A 1 69 ? 8.200 7.164 -17.276 1.00 85.00 69 ILE A N 1
ATOM 524 C CA . ILE A 1 69 ? 8.443 7.164 -15.828 1.00 85.00 69 ILE A CA 1
ATOM 525 C C . ILE A 1 69 ? 7.534 8.159 -15.110 1.00 85.00 69 ILE A C 1
ATOM 527 O O . ILE A 1 69 ? 6.886 7.806 -14.126 1.00 85.00 69 ILE A O 1
ATOM 531 N N . TRP A 1 70 ? 7.423 9.387 -15.620 1.00 86.06 70 TRP A N 1
ATOM 532 C CA . TRP A 1 70 ? 6.575 10.402 -15.001 1.00 86.06 70 TRP A CA 1
ATOM 533 C C . TRP A 1 70 ? 5.100 9.990 -14.967 1.00 86.06 70 TRP A C 1
ATOM 535 O O . TRP A 1 70 ? 4.435 10.104 -13.935 1.00 86.06 70 TRP A O 1
ATOM 545 N N . THR A 1 71 ? 4.586 9.479 -16.088 1.00 85.75 71 THR A N 1
ATOM 546 C CA . THR A 1 71 ? 3.195 9.018 -16.170 1.00 85.75 71 THR A CA 1
ATOM 547 C C . THR A 1 71 ? 2.938 7.820 -15.264 1.00 85.75 71 THR A C 1
ATOM 549 O O . THR A 1 71 ? 1.934 7.821 -14.549 1.00 85.75 71 THR A O 1
ATOM 552 N N . THR A 1 72 ? 3.850 6.850 -15.210 1.00 83.31 72 THR A N 1
ATOM 553 C CA . THR A 1 72 ? 3.689 5.681 -14.343 1.00 83.31 72 THR A CA 1
ATOM 554 C C . THR A 1 72 ? 3.765 6.043 -12.862 1.00 83.31 72 THR A C 1
ATOM 556 O O . THR A 1 72 ? 2.946 5.553 -12.092 1.00 83.31 72 THR A O 1
ATOM 559 N N . CYS A 1 73 ? 4.638 6.970 -12.450 1.00 86.19 73 CYS A N 1
ATOM 560 C CA . CYS A 1 73 ? 4.679 7.463 -11.067 1.00 86.19 73 CYS A CA 1
ATOM 561 C C . CYS A 1 73 ? 3.353 8.110 -10.634 1.00 86.19 73 CYS A C 1
ATOM 563 O O . CYS A 1 73 ? 2.873 7.862 -9.528 1.00 86.19 73 CYS A O 1
ATOM 565 N N . ILE A 1 74 ? 2.728 8.915 -11.501 1.00 87.75 74 ILE A N 1
ATOM 566 C CA . ILE A 1 74 ? 1.420 9.521 -11.204 1.00 87.75 74 ILE A CA 1
ATOM 567 C C . ILE A 1 74 ? 0.352 8.435 -11.047 1.00 87.75 74 ILE A C 1
ATOM 569 O O . ILE A 1 74 ? -0.433 8.471 -10.099 1.00 87.75 74 ILE A O 1
ATOM 573 N N . VAL A 1 75 ? 0.321 7.464 -11.963 1.00 85.50 75 VAL A N 1
ATOM 574 C CA . VAL A 1 75 ? -0.637 6.353 -11.901 1.00 85.50 75 VAL A CA 1
ATOM 575 C C . VAL A 1 75 ? -0.427 5.523 -10.635 1.00 85.50 75 VAL A C 1
ATOM 577 O O . VAL A 1 75 ? -1.405 5.252 -9.945 1.00 85.50 75 VAL A O 1
ATOM 580 N N . ALA A 1 76 ? 0.819 5.196 -10.290 1.00 86.31 76 ALA A N 1
ATOM 581 C CA . ALA A 1 76 ? 1.187 4.457 -9.085 1.00 86.31 76 ALA A CA 1
ATOM 582 C C . ALA A 1 76 ? 0.667 5.138 -7.811 1.00 86.31 76 ALA A C 1
ATOM 584 O O . ALA A 1 76 ? 0.007 4.506 -6.993 1.00 86.31 76 ALA A O 1
ATOM 585 N N . VAL A 1 77 ? 0.858 6.454 -7.671 1.00 85.88 77 VAL A N 1
ATOM 586 C CA . VAL A 1 77 ? 0.347 7.202 -6.508 1.00 85.88 77 VAL A CA 1
ATOM 587 C C . VAL A 1 77 ? -1.183 7.175 -6.441 1.00 85.88 77 VAL A C 1
ATOM 589 O O . VAL A 1 77 ? -1.753 7.003 -5.363 1.00 85.88 77 VAL A O 1
ATOM 592 N N . LEU A 1 78 ? -1.868 7.334 -7.576 1.00 87.75 78 LEU A N 1
ATOM 593 C CA . LEU A 1 78 ? -3.333 7.324 -7.621 1.00 87.75 78 LEU A CA 1
ATOM 594 C C . LEU A 1 78 ? -3.917 5.937 -7.317 1.00 87.75 78 LEU A C 1
ATOM 596 O O . LEU A 1 78 ? -4.926 5.840 -6.616 1.00 87.75 78 LEU A O 1
ATOM 600 N N . VAL A 1 79 ? -3.293 4.880 -7.841 1.00 87.75 79 VAL A N 1
ATOM 601 C CA . VAL A 1 79 ? -3.676 3.487 -7.577 1.00 87.75 79 VAL A CA 1
ATOM 602 C C . VAL A 1 79 ? -3.417 3.144 -6.114 1.00 87.75 79 VAL A C 1
ATOM 604 O O . VAL A 1 79 ? -4.360 2.759 -5.427 1.00 87.75 79 VAL A O 1
ATOM 607 N N . GLY A 1 80 ? -2.212 3.406 -5.604 1.00 90.31 80 GLY A N 1
ATOM 608 C CA . GLY A 1 80 ? -1.866 3.177 -4.202 1.00 90.31 80 GLY A CA 1
ATOM 609 C C . GLY A 1 80 ? -2.799 3.921 -3.244 1.00 90.31 80 GLY A C 1
ATOM 610 O O . GLY A 1 80 ? -3.300 3.338 -2.285 1.00 90.31 80 GLY A O 1
ATOM 611 N N . PHE A 1 81 ? -3.146 5.183 -3.533 1.00 91.44 81 PHE A N 1
ATOM 612 C CA . PHE A 1 81 ? -4.148 5.913 -2.748 1.00 91.44 81 PHE A CA 1
ATOM 613 C C . PHE A 1 81 ? -5.505 5.196 -2.725 1.00 91.44 81 PHE A C 1
ATOM 615 O O . PHE A 1 81 ? -6.113 5.039 -1.662 1.00 91.44 81 PHE A O 1
ATOM 622 N N . PHE A 1 82 ? -5.995 4.778 -3.894 1.00 90.25 82 PHE A N 1
ATOM 623 C CA . PHE A 1 82 ? -7.277 4.092 -4.016 1.00 90.25 82 PHE A CA 1
ATOM 624 C C . PHE A 1 82 ? -7.286 2.768 -3.241 1.00 90.25 82 PHE A C 1
ATOM 626 O O . PHE A 1 82 ? -8.231 2.492 -2.496 1.00 90.25 82 PHE A O 1
ATOM 633 N N . GLU A 1 83 ? -6.233 1.971 -3.378 1.00 94.31 83 GLU A N 1
ATOM 634 C CA . GLU A 1 83 ? -6.114 0.683 -2.705 1.00 94.31 83 GLU A CA 1
ATOM 635 C C . GLU A 1 83 ? -6.001 0.846 -1.188 1.00 94.31 83 GLU A C 1
ATOM 637 O O . GLU A 1 83 ? -6.709 0.173 -0.437 1.00 94.31 83 GLU A O 1
ATOM 642 N N . GLU A 1 84 ? -5.204 1.794 -0.699 1.00 95.88 84 GLU A N 1
ATOM 643 C CA . GLU A 1 84 ? -5.131 2.076 0.735 1.00 95.88 84 GLU A CA 1
ATOM 644 C C . GLU A 1 84 ? -6.474 2.542 1.299 1.00 95.88 84 GLU A C 1
ATOM 646 O O . GLU A 1 84 ? -6.901 2.082 2.365 1.00 95.88 84 GLU A O 1
ATOM 651 N N . LEU A 1 85 ? -7.199 3.392 0.568 1.00 93.19 85 LEU A N 1
ATOM 652 C CA . LEU A 1 85 ? -8.538 3.810 0.967 1.00 93.19 85 LEU A CA 1
ATOM 653 C C . LEU A 1 85 ? -9.499 2.621 1.066 1.00 93.19 85 LEU A C 1
ATOM 655 O O . LEU A 1 85 ? -10.225 2.504 2.056 1.00 93.19 85 LEU A O 1
ATOM 659 N N . LEU A 1 86 ? -9.490 1.730 0.076 1.00 91.88 86 LEU A N 1
ATOM 660 C CA . LEU A 1 86 ? -10.374 0.571 0.037 1.00 91.88 86 LEU A CA 1
ATOM 661 C C . LEU A 1 86 ? -10.024 -0.454 1.125 1.00 91.88 86 LEU A C 1
ATOM 663 O O . LEU A 1 86 ? -10.879 -0.839 1.926 1.00 91.88 86 LEU A O 1
ATOM 667 N N . PHE A 1 87 ? -8.768 -0.886 1.189 1.00 96.00 87 PHE A N 1
ATOM 668 C CA . PHE A 1 87 ? -8.367 -2.008 2.034 1.00 96.00 87 PHE A CA 1
ATOM 669 C C . PHE A 1 87 ? -8.095 -1.594 3.485 1.00 96.00 87 PHE A C 1
ATOM 671 O O . PHE A 1 87 ? -8.481 -2.312 4.407 1.00 96.00 87 PHE A O 1
ATOM 678 N N . ARG A 1 88 ? -7.479 -0.431 3.728 1.00 95.81 88 ARG A N 1
ATOM 679 C CA . ARG A 1 88 ? -7.132 0.023 5.090 1.00 95.81 88 ARG A CA 1
ATOM 680 C C . ARG A 1 88 ? -8.133 1.045 5.615 1.00 95.81 88 ARG A C 1
ATOM 682 O O . ARG A 1 88 ? -8.502 1.004 6.787 1.00 95.81 88 ARG A O 1
ATOM 689 N N . GLY A 1 89 ? -8.616 1.934 4.751 1.00 92.88 89 GLY A N 1
ATOM 690 C CA . GLY A 1 89 ? -9.624 2.926 5.113 1.00 92.88 89 GLY A CA 1
ATOM 691 C C . GLY A 1 89 ? -11.005 2.320 5.377 1.00 92.88 89 GLY A C 1
ATOM 692 O O . GLY A 1 89 ? -11.667 2.722 6.333 1.00 92.88 89 GLY A O 1
ATOM 693 N N . ILE A 1 90 ? -11.439 1.350 4.567 1.00 92.12 90 ILE A N 1
ATOM 694 C CA . ILE A 1 90 ? -12.794 0.779 4.646 1.00 92.12 90 ILE A CA 1
ATOM 695 C C . ILE A 1 90 ? -12.770 -0.644 5.199 1.00 92.12 90 ILE A C 1
ATOM 697 O O . ILE A 1 90 ? -13.360 -0.888 6.254 1.00 92.12 90 ILE A O 1
ATOM 701 N N . LEU A 1 91 ? -12.110 -1.583 4.512 1.00 94.69 91 LEU A N 1
ATOM 702 C CA . LEU A 1 91 ? -12.179 -3.007 4.852 1.00 94.69 91 LEU A CA 1
ATOM 703 C C . LEU A 1 91 ? -11.614 -3.289 6.248 1.00 94.69 91 LEU A C 1
ATOM 705 O O . LEU A 1 91 ? -12.346 -3.793 7.097 1.00 94.69 91 LEU A O 1
ATOM 709 N N . LEU A 1 92 ? -10.356 -2.919 6.513 1.00 96.12 92 LEU A N 1
ATOM 710 C CA . LEU A 1 92 ? -9.698 -3.133 7.808 1.00 96.12 92 LEU A CA 1
ATOM 711 C C . LEU A 1 92 ? -10.541 -2.588 8.964 1.00 96.12 92 LEU A C 1
ATOM 713 O O . LEU A 1 92 ? -10.826 -3.294 9.928 1.00 96.12 92 LEU A O 1
ATOM 717 N N . ARG A 1 93 ? -11.001 -1.342 8.849 1.00 93.81 93 ARG A N 1
ATOM 718 C CA . ARG A 1 93 ? -11.780 -0.693 9.910 1.00 93.81 93 ARG A CA 1
ATOM 719 C C . ARG A 1 93 ? -13.158 -1.311 10.093 1.00 93.81 93 ARG A C 1
ATOM 721 O O . ARG A 1 93 ? -13.643 -1.372 11.217 1.00 93.81 93 ARG A O 1
ATOM 728 N N . SER A 1 94 ? -13.767 -1.806 9.019 1.00 93.25 94 SER A N 1
ATOM 729 C CA . SER A 1 94 ? -15.017 -2.564 9.102 1.00 93.25 94 SER A CA 1
ATOM 730 C C . SER A 1 94 ? -14.799 -3.900 9.812 1.00 93.25 94 SER A C 1
ATOM 732 O O . SER A 1 94 ? -15.567 -4.241 10.711 1.00 93.25 94 SER A O 1
ATOM 734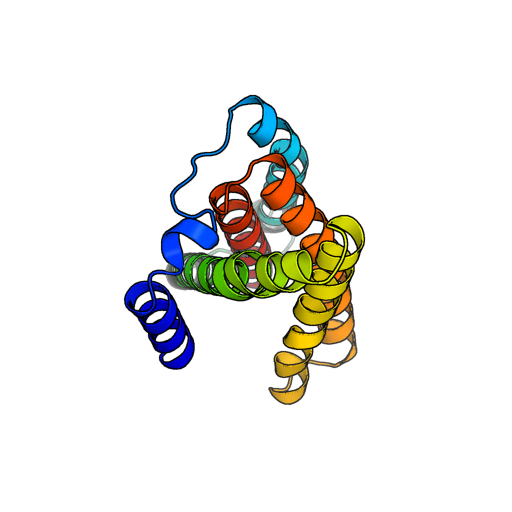 N N . LEU A 1 95 ? -13.722 -4.622 9.487 1.00 96.56 95 LEU A N 1
ATOM 735 C CA . LEU A 1 95 ? -13.353 -5.873 10.156 1.00 96.56 95 LEU A CA 1
ATOM 736 C C . LEU A 1 95 ? -13.112 -5.656 11.655 1.00 96.56 95 LEU A C 1
ATOM 738 O O . LEU A 1 95 ? -13.636 -6.416 12.464 1.00 96.56 95 LEU A O 1
ATOM 742 N N . MET A 1 96 ? -12.437 -4.571 12.045 1.00 96.06 96 MET A N 1
ATOM 743 C CA . MET A 1 96 ? -12.207 -4.217 13.456 1.00 96.06 96 MET A CA 1
ATOM 744 C C . MET A 1 96 ? -13.491 -4.015 14.279 1.00 96.06 96 MET A C 1
ATOM 746 O O . MET A 1 96 ? -13.438 -4.066 15.503 1.00 96.06 96 MET A O 1
ATOM 750 N N . THR A 1 97 ? -14.652 -3.801 13.645 1.00 95.50 97 THR A N 1
ATOM 751 C CA . THR A 1 97 ? -15.942 -3.750 14.366 1.00 95.50 97 THR A CA 1
ATOM 752 C C . THR A 1 97 ? -16.474 -5.132 14.756 1.00 95.50 97 THR A C 1
ATOM 754 O O . THR A 1 97 ? -17.419 -5.231 15.534 1.00 95.50 97 THR A O 1
ATOM 757 N N . ARG A 1 98 ? -15.901 -6.203 14.194 1.00 96.81 98 ARG A N 1
ATOM 758 C CA . ARG A 1 98 ? -16.354 -7.595 14.349 1.00 96.81 98 ARG A CA 1
ATOM 759 C C . ARG A 1 98 ? -15.282 -8.522 14.924 1.00 96.81 98 ARG A C 1
ATOM 761 O O . ARG A 1 98 ? -15.620 -9.606 15.384 1.00 96.81 98 ARG A O 1
ATOM 768 N N . MET A 1 99 ? -14.010 -8.130 14.877 1.00 97.62 99 MET A N 1
ATOM 769 C CA . MET A 1 99 ? -12.881 -8.921 15.371 1.00 97.62 99 MET A CA 1
ATOM 770 C C . MET A 1 99 ? -11.781 -8.031 15.953 1.00 97.62 99 MET A C 1
ATOM 772 O O . MET A 1 99 ? -11.772 -6.819 15.747 1.00 97.62 99 MET A O 1
ATOM 776 N N . ASN A 1 100 ? -10.837 -8.636 16.678 1.00 97.81 100 ASN A N 1
ATOM 777 C CA . ASN A 1 100 ? -9.700 -7.900 17.227 1.00 97.81 100 ASN A CA 1
ATOM 778 C C . ASN A 1 100 ? -8.796 -7.333 16.114 1.00 97.81 100 ASN A C 1
ATOM 780 O O . ASN A 1 100 ? -8.766 -7.834 14.989 1.00 97.81 100 ASN A O 1
ATOM 784 N N . ALA A 1 101 ? -8.037 -6.291 16.452 1.00 96.38 101 ALA A N 1
ATOM 785 C CA . ALA A 1 101 ? -7.253 -5.529 15.488 1.00 96.38 101 ALA A CA 1
ATOM 786 C C . ALA A 1 101 ? -6.188 -6.365 14.755 1.00 96.38 101 ALA A C 1
ATOM 788 O O . ALA A 1 101 ? -6.013 -6.201 13.550 1.00 96.38 101 ALA A O 1
ATOM 789 N N . ALA A 1 102 ? -5.518 -7.290 15.451 1.00 97.44 102 ALA A N 1
ATOM 790 C CA . ALA A 1 102 ? -4.494 -8.141 14.848 1.00 97.44 102 ALA A CA 1
ATOM 791 C C . ALA A 1 102 ? -5.095 -9.065 13.778 1.00 97.44 102 ALA A C 1
ATOM 793 O O . ALA A 1 102 ? -4.598 -9.122 12.653 1.00 97.44 102 ALA A O 1
ATOM 794 N N . LEU A 1 103 ? -6.213 -9.725 14.095 1.00 98.25 103 LEU A N 1
ATOM 795 C CA . LEU A 1 103 ? -6.914 -10.576 13.137 1.00 98.25 103 LEU A CA 1
ATOM 796 C C . LEU A 1 103 ? -7.469 -9.764 11.959 1.00 98.25 103 LEU A C 1
ATOM 798 O O . LEU A 1 103 ? -7.360 -10.200 10.816 1.00 98.25 103 LEU A O 1
ATOM 802 N N . ALA A 1 104 ? -7.998 -8.564 12.214 1.00 98.19 104 ALA A N 1
ATOM 803 C CA . ALA A 1 104 ? -8.494 -7.681 11.162 1.00 98.19 104 ALA A CA 1
ATOM 804 C C . ALA A 1 104 ? -7.389 -7.287 10.163 1.00 98.19 104 ALA A C 1
ATOM 806 O O . ALA A 1 104 ? -7.637 -7.291 8.958 1.00 98.19 104 ALA A O 1
ATOM 807 N N . VAL A 1 105 ? -6.169 -7.001 10.642 1.00 98.31 105 VAL A N 1
ATOM 808 C CA . VAL A 1 105 ? -5.004 -6.719 9.781 1.00 98.31 105 VAL A CA 1
ATOM 809 C C . VAL A 1 105 ? -4.630 -7.935 8.944 1.00 98.31 105 VAL A C 1
ATOM 811 O O . VAL A 1 105 ? -4.445 -7.794 7.739 1.00 98.31 105 VAL A O 1
ATOM 814 N N . ILE A 1 106 ? -4.571 -9.125 9.548 1.00 98.62 106 ILE A N 1
ATOM 815 C CA . ILE A 1 106 ? -4.240 -10.365 8.830 1.00 98.62 106 ILE A CA 1
ATOM 816 C C . ILE A 1 106 ? -5.257 -10.633 7.719 1.00 98.62 106 ILE A C 1
ATOM 818 O O . ILE A 1 106 ? -4.877 -10.855 6.571 1.00 98.62 106 ILE A O 1
ATOM 822 N N . VAL A 1 107 ? -6.552 -10.562 8.033 1.00 98.56 107 VAL A N 1
ATOM 823 C CA . VAL A 1 107 ? -7.617 -10.801 7.050 1.00 98.56 107 VAL A CA 1
ATOM 824 C C . VAL A 1 107 ? -7.581 -9.749 5.940 1.00 98.56 107 VAL A C 1
ATOM 826 O O . VAL A 1 107 ? -7.632 -10.109 4.766 1.00 98.56 107 VAL A O 1
ATOM 829 N N . ALA A 1 108 ? -7.440 -8.463 6.277 1.00 98.19 108 ALA A N 1
ATOM 830 C CA . ALA A 1 108 ? -7.343 -7.401 5.277 1.00 98.19 108 ALA A CA 1
ATOM 831 C C . ALA A 1 108 ? -6.116 -7.575 4.363 1.00 98.19 108 ALA A C 1
ATOM 833 O O . ALA A 1 108 ? -6.234 -7.389 3.154 1.00 98.19 108 ALA A O 1
ATOM 834 N N . ALA A 1 109 ? -4.967 -7.974 4.916 1.00 98.56 109 ALA A N 1
ATOM 835 C CA . ALA A 1 109 ? -3.743 -8.231 4.162 1.00 98.56 109 ALA A CA 1
ATOM 836 C C . ALA A 1 109 ? -3.882 -9.422 3.203 1.00 98.56 109 ALA A C 1
ATOM 838 O O . ALA A 1 109 ? -3.455 -9.334 2.054 1.00 98.56 109 ALA A O 1
ATOM 839 N N . ILE A 1 110 ? -4.525 -10.510 3.642 1.00 98.69 110 ILE A N 1
ATOM 840 C CA . ILE A 1 110 ? -4.814 -11.668 2.783 1.00 98.69 110 ILE A CA 1
ATOM 841 C C . ILE A 1 110 ? -5.731 -11.253 1.632 1.00 98.69 110 ILE A C 1
ATOM 843 O O . ILE A 1 110 ? -5.430 -11.542 0.477 1.00 98.69 110 ILE A O 1
ATOM 847 N N . VAL A 1 111 ? -6.824 -10.542 1.925 1.00 98.50 111 VAL A N 1
ATOM 848 C CA . VAL A 1 111 ? -7.763 -10.070 0.896 1.00 98.50 111 VAL A CA 1
ATOM 849 C C . VAL A 1 111 ? -7.065 -9.136 -0.099 1.00 98.50 111 VAL A C 1
ATOM 851 O O . VAL A 1 111 ? -7.261 -9.279 -1.303 1.00 98.50 111 VAL A O 1
ATOM 854 N N . PHE A 1 112 ? -6.213 -8.230 0.385 1.00 98.00 112 PHE A N 1
ATOM 855 C CA . PHE A 1 112 ? -5.422 -7.327 -0.451 1.00 98.00 112 PHE A CA 1
ATOM 856 C C . PHE A 1 112 ? -4.437 -8.073 -1.363 1.00 98.00 112 PHE A C 1
ATOM 858 O O . PHE A 1 112 ? -4.355 -7.795 -2.559 1.00 98.00 112 PHE A O 1
ATOM 865 N N . GLY A 1 113 ? -3.728 -9.069 -0.831 1.00 97.88 113 GLY A N 1
ATOM 866 C CA . GLY A 1 113 ? -2.861 -9.918 -1.639 1.00 97.88 113 GLY A CA 1
ATOM 867 C C . GLY A 1 113 ? -3.638 -10.676 -2.708 1.00 97.88 113 GLY A C 1
ATOM 868 O O . GLY A 1 113 ? -3.311 -10.581 -3.884 1.00 97.88 113 GLY A O 1
ATOM 869 N N . LEU A 1 114 ? -4.704 -11.384 -2.325 1.00 97.56 114 LEU A N 1
ATOM 870 C CA . LEU A 1 114 ? -5.514 -12.176 -3.258 1.00 97.56 114 LEU A CA 1
ATOM 871 C C . LEU A 1 114 ? -6.171 -11.330 -4.353 1.00 97.56 114 LEU A C 1
ATOM 873 O O . LEU A 1 114 ? -6.346 -11.823 -5.467 1.00 97.56 114 LEU A O 1
ATOM 877 N N . PHE A 1 115 ? -6.493 -10.064 -4.070 1.00 95.88 115 PHE A N 1
ATOM 878 C CA . PHE A 1 115 ? -7.016 -9.129 -5.066 1.00 95.88 115 PHE A CA 1
ATOM 879 C C . PHE A 1 115 ? -6.099 -9.013 -6.292 1.00 95.88 115 PHE A C 1
ATOM 881 O O . PHE A 1 115 ? -6.595 -8.876 -7.404 1.00 95.88 115 PHE A O 1
ATOM 888 N N . HIS A 1 116 ? -4.783 -9.176 -6.134 1.00 95.81 116 HIS A N 1
ATOM 889 C CA . HIS A 1 116 ? -3.825 -9.077 -7.236 1.00 95.81 116 HIS A CA 1
ATOM 890 C C . HIS A 1 116 ? -3.896 -10.229 -8.249 1.00 95.81 116 HIS A C 1
ATOM 892 O O . HIS A 1 116 ? -3.376 -10.091 -9.356 1.00 95.81 116 HIS A O 1
ATOM 898 N N . TYR A 1 117 ? -4.604 -11.328 -7.961 1.00 96.75 117 TYR A N 1
ATOM 899 C CA . TYR A 1 117 ? -4.850 -12.365 -8.971 1.00 96.75 117 TYR A CA 1
ATOM 900 C C . TYR A 1 117 ? -5.691 -11.876 -10.162 1.00 96.75 117 TYR A C 1
ATOM 902 O O . TYR A 1 117 ? -5.694 -12.530 -11.205 1.00 96.75 117 TYR A O 1
ATOM 910 N N . VAL A 1 118 ? -6.323 -10.697 -10.081 1.00 93.00 118 VAL A N 1
ATOM 911 C CA . VAL A 1 118 ? -6.910 -10.033 -11.261 1.00 93.00 118 VAL A CA 1
ATOM 912 C C . VAL A 1 118 ? -5.879 -9.788 -12.369 1.00 93.00 118 VAL A C 1
ATOM 914 O O . VAL A 1 118 ? -6.237 -9.813 -13.546 1.00 93.00 118 VAL A O 1
ATOM 917 N N . ASN A 1 119 ? -4.598 -9.622 -12.023 1.00 92.62 119 ASN A N 1
ATOM 918 C CA . ASN A 1 119 ? -3.518 -9.449 -12.995 1.00 92.62 119 ASN A CA 1
ATOM 919 C C . ASN A 1 119 ? -3.218 -10.750 -13.744 1.00 92.62 119 ASN A C 1
ATOM 921 O O . ASN A 1 119 ? -2.984 -10.713 -14.950 1.00 92.62 119 ASN A O 1
ATOM 925 N N . TRP A 1 120 ? -3.301 -11.900 -13.067 1.00 95.56 120 TRP A N 1
ATOM 926 C CA . TRP A 1 120 ? -3.189 -13.208 -13.721 1.00 95.56 120 TRP A CA 1
ATOM 927 C C . TRP A 1 120 ? -4.331 -13.424 -14.715 1.00 95.56 120 TRP A C 1
ATOM 929 O O . TRP A 1 120 ? -4.091 -13.771 -15.869 1.00 95.56 120 TRP A O 1
ATOM 939 N N . VAL A 1 121 ? -5.566 -13.118 -14.305 1.00 94.94 121 VAL A N 1
ATOM 940 C CA . VAL A 1 121 ? -6.739 -13.160 -15.199 1.00 94.94 121 VAL A CA 1
ATOM 941 C C . VAL A 1 121 ? -6.574 -12.201 -16.387 1.00 94.94 121 VAL A C 1
ATOM 943 O O . VAL A 1 121 ? -7.062 -12.478 -17.479 1.00 94.94 121 VAL A O 1
ATOM 946 N N . SER A 1 122 ? -5.838 -11.105 -16.196 1.00 92.44 122 SER A N 1
ATOM 947 C CA . SER A 1 122 ? -5.512 -10.121 -17.235 1.00 92.44 122 SER A CA 1
ATOM 948 C C . SER A 1 122 ? -4.277 -10.486 -18.079 1.00 92.44 122 SER A C 1
ATOM 950 O O . SER A 1 122 ? -3.869 -9.691 -18.922 1.00 92.44 122 SER A O 1
ATOM 952 N N . GLY A 1 123 ? -3.689 -11.673 -17.881 1.00 93.31 123 GLY A N 1
ATOM 953 C CA . GLY A 1 123 ? -2.613 -12.222 -18.715 1.00 93.31 123 GLY A CA 1
ATOM 954 C C . GLY A 1 123 ? -1.210 -12.217 -18.099 1.00 93.31 123 GLY A C 1
ATOM 955 O O . GLY A 1 123 ? -0.267 -12.651 -18.760 1.00 93.31 123 GLY A O 1
ATOM 956 N N . GLN A 1 124 ? -1.029 -11.763 -16.854 1.00 93.62 124 GLN A N 1
ATOM 957 C CA . GLN A 1 124 ? 0.270 -11.848 -16.176 1.00 93.62 124 GLN A CA 1
ATOM 958 C C . GLN A 1 124 ? 0.635 -13.318 -15.864 1.00 93.62 124 GLN A C 1
ATOM 960 O O . GLN A 1 124 ? -0.237 -14.084 -15.449 1.00 93.62 124 GLN A O 1
ATOM 965 N N . PRO A 1 125 ? 1.905 -13.746 -16.017 1.00 97.38 125 PRO A N 1
ATOM 966 C CA . PRO A 1 125 ? 2.313 -15.110 -15.683 1.00 97.38 125 PRO A CA 1
ATOM 967 C C . PRO A 1 125 ? 2.058 -15.461 -14.213 1.00 97.38 125 PRO A C 1
ATOM 969 O O . PRO A 1 125 ? 2.455 -14.713 -13.319 1.00 97.38 125 PRO A O 1
ATOM 972 N N . LEU A 1 126 ? 1.490 -16.648 -13.963 1.00 96.19 126 LEU A N 1
ATOM 973 C CA . LEU A 1 126 ? 1.066 -17.075 -12.624 1.00 96.19 126 LEU A CA 1
ATOM 974 C C . LEU A 1 126 ? 2.187 -16.982 -11.580 1.00 96.19 126 LEU A C 1
ATOM 976 O O . LEU A 1 126 ? 1.953 -16.464 -10.498 1.00 96.19 126 LEU A O 1
ATOM 980 N N . GLY A 1 127 ? 3.408 -17.423 -11.905 1.00 97.00 127 GLY A N 1
ATOM 981 C CA . GLY A 1 127 ? 4.536 -17.361 -10.967 1.00 97.00 127 GLY A CA 1
ATOM 982 C C . GLY A 1 127 ? 4.876 -15.931 -10.529 1.00 97.00 127 GLY A C 1
ATOM 983 O O . GLY A 1 127 ? 5.103 -15.686 -9.346 1.00 97.00 127 GLY A O 1
ATOM 984 N N . ILE A 1 128 ? 4.835 -14.974 -11.462 1.00 94.06 128 ILE A N 1
ATOM 985 C CA . ILE A 1 128 ? 5.058 -13.551 -11.170 1.00 94.06 128 ILE A CA 1
ATOM 986 C C . ILE A 1 128 ? 3.902 -12.995 -10.335 1.00 94.06 128 ILE A C 1
ATOM 988 O O . ILE A 1 128 ? 4.142 -12.332 -9.326 1.00 94.06 128 ILE A O 1
ATOM 992 N N . THR A 1 129 ? 2.656 -13.315 -10.696 1.00 96.12 129 THR A N 1
ATOM 993 C CA . THR A 1 129 ? 1.481 -12.887 -9.928 1.00 96.12 129 THR A CA 1
ATOM 994 C C . THR A 1 129 ? 1.489 -13.459 -8.515 1.00 96.12 129 THR A C 1
ATOM 996 O O . THR A 1 129 ? 1.191 -12.741 -7.572 1.00 96.12 129 THR A O 1
ATOM 999 N N . THR A 1 130 ? 1.875 -14.720 -8.315 1.00 97.38 130 THR A N 1
ATOM 1000 C CA . THR A 1 130 ? 1.964 -15.316 -6.975 1.00 97.38 130 THR A CA 1
ATOM 1001 C C . THR A 1 130 ? 3.008 -14.605 -6.115 1.00 97.38 130 THR A C 1
ATOM 1003 O O . THR A 1 130 ? 2.736 -14.320 -4.950 1.00 97.38 130 THR A O 1
ATOM 1006 N N . MET A 1 131 ? 4.165 -14.240 -6.676 1.00 96.50 131 MET A N 1
ATOM 1007 C CA . MET A 1 131 ? 5.151 -13.429 -5.950 1.00 96.50 131 MET A CA 1
ATOM 1008 C C . MET A 1 131 ? 4.606 -12.035 -5.615 1.00 96.50 131 MET A C 1
ATOM 1010 O O . MET A 1 131 ? 4.786 -11.569 -4.490 1.00 96.50 131 MET A O 1
ATOM 1014 N N . GLN A 1 132 ? 3.878 -11.402 -6.543 1.00 95.31 132 GLN A N 1
ATOM 1015 C CA . GLN A 1 132 ? 3.184 -10.136 -6.293 1.00 95.31 132 GLN A CA 1
ATOM 1016 C C . GLN A 1 132 ? 2.156 -10.271 -5.164 1.00 95.31 132 GLN A C 1
ATOM 1018 O O . GLN A 1 132 ? 2.124 -9.434 -4.271 1.00 95.31 132 GLN A O 1
ATOM 1023 N N . VAL A 1 133 ? 1.354 -11.336 -5.161 1.00 97.81 133 VAL A N 1
ATOM 1024 C CA . VAL A 1 133 ? 0.344 -11.625 -4.134 1.00 97.81 133 VAL A CA 1
ATOM 1025 C C . VAL A 1 133 ? 0.998 -11.761 -2.760 1.00 97.81 133 VAL A C 1
ATOM 1027 O O . VAL A 1 133 ? 0.551 -11.119 -1.813 1.00 97.81 133 VAL A O 1
ATOM 1030 N N . LEU A 1 134 ? 2.074 -12.544 -2.636 1.00 98.12 134 LEU A N 1
ATOM 1031 C CA . LEU A 1 134 ? 2.789 -12.719 -1.366 1.00 98.12 134 LEU A CA 1
ATOM 1032 C C . LEU A 1 134 ? 3.432 -11.410 -0.885 1.00 98.12 134 LEU A C 1
ATOM 1034 O O . LEU A 1 134 ? 3.323 -11.068 0.295 1.00 98.12 134 LEU A O 1
ATOM 1038 N N . GLY A 1 135 ? 4.043 -10.651 -1.798 1.00 96.12 135 GLY A N 1
ATOM 1039 C CA . GLY A 1 135 ? 4.585 -9.323 -1.506 1.00 96.12 135 GLY A CA 1
ATOM 1040 C C . GLY A 1 135 ? 3.502 -8.345 -1.049 1.00 96.12 135 GLY A C 1
ATOM 1041 O O . GLY A 1 135 ? 3.670 -7.661 -0.040 1.00 96.12 135 GLY A O 1
ATOM 1042 N N . ALA A 1 136 ? 2.351 -8.341 -1.723 1.00 97.06 136 ALA A N 1
ATOM 1043 C CA . ALA A 1 136 ? 1.197 -7.528 -1.366 1.00 97.06 136 ALA A CA 1
ATOM 1044 C C . ALA A 1 136 ? 0.600 -7.941 -0.014 1.00 97.06 136 ALA A C 1
ATOM 1046 O O . ALA A 1 136 ? 0.231 -7.066 0.761 1.00 97.06 136 ALA A O 1
ATOM 1047 N N . MET A 1 137 ? 0.566 -9.232 0.342 1.00 98.44 137 MET A N 1
ATOM 1048 C CA . MET A 1 137 ? 0.170 -9.665 1.692 1.00 98.44 137 MET A CA 1
ATOM 1049 C C . MET A 1 137 ? 1.141 -9.142 2.756 1.00 98.44 137 MET A C 1
ATOM 1051 O O . MET A 1 137 ? 0.704 -8.596 3.768 1.00 98.44 137 MET A O 1
ATOM 1055 N N . ALA A 1 138 ? 2.451 -9.262 2.528 1.00 96.88 138 ALA A N 1
ATOM 1056 C CA . ALA A 1 138 ? 3.464 -8.772 3.462 1.00 96.88 138 ALA A CA 1
ATOM 1057 C C . ALA A 1 138 ? 3.392 -7.243 3.640 1.00 96.88 138 ALA A C 1
ATOM 1059 O O . ALA A 1 138 ? 3.346 -6.752 4.770 1.00 96.88 138 ALA A O 1
ATOM 1060 N N . GLY A 1 139 ? 3.285 -6.495 2.536 1.00 95.56 139 GLY A N 1
ATOM 1061 C CA . GLY A 1 139 ? 3.018 -5.053 2.556 1.00 95.56 139 GLY A CA 1
ATOM 1062 C C . GLY A 1 139 ? 1.684 -4.732 3.237 1.00 95.56 139 GLY A C 1
ATOM 1063 O O . GLY A 1 139 ? 1.609 -3.834 4.066 1.00 95.56 139 GLY A O 1
ATOM 1064 N N . GLY A 1 140 ? 0.656 -5.544 2.982 1.00 97.44 140 GLY A N 1
ATOM 1065 C CA . GLY A 1 140 ? -0.627 -5.627 3.685 1.00 97.44 140 GLY A CA 1
ATOM 1066 C C . GLY A 1 140 ? -0.509 -5.520 5.194 1.00 97.44 140 GLY A C 1
ATOM 1067 O O . GLY A 1 140 ? -1.085 -4.619 5.809 1.00 97.44 140 GLY A O 1
ATOM 1068 N N . LEU A 1 141 ? 0.266 -6.436 5.768 1.00 97.44 141 LEU A N 1
ATOM 1069 C CA . LEU A 1 141 ? 0.502 -6.529 7.203 1.00 97.44 141 LEU A CA 1
ATOM 1070 C C . LEU A 1 141 ? 1.238 -5.294 7.733 1.00 97.44 141 LEU A C 1
ATOM 1072 O O . LEU A 1 141 ? 0.786 -4.687 8.705 1.00 97.44 141 LEU A O 1
ATOM 1076 N N . LEU A 1 142 ? 2.333 -4.896 7.075 1.00 94.75 142 LEU A N 1
ATOM 1077 C CA . LEU A 1 142 ? 3.144 -3.740 7.469 1.00 94.75 142 LEU A CA 1
ATOM 1078 C C . LEU A 1 142 ? 2.319 -2.447 7.467 1.00 94.75 142 LEU A C 1
ATOM 1080 O O . LEU A 1 142 ? 2.265 -1.719 8.457 1.00 94.75 142 LEU A O 1
ATOM 1084 N N . PHE A 1 143 ? 1.641 -2.181 6.358 1.00 95.31 143 PHE A N 1
ATOM 1085 C CA . PHE A 1 143 ? 0.834 -0.987 6.139 1.00 95.31 143 PHE A CA 1
ATOM 1086 C C . PHE A 1 143 ? -0.376 -0.950 7.073 1.00 95.31 143 PHE A C 1
ATOM 1088 O O . PHE A 1 143 ? -0.653 0.079 7.686 1.00 95.31 143 PHE A O 1
ATOM 1095 N N . GLY A 1 144 ? -1.048 -2.089 7.270 1.00 95.56 144 GLY A N 1
ATOM 1096 C CA . GLY A 1 144 ? -2.115 -2.216 8.260 1.00 95.56 144 GLY A CA 1
ATOM 1097 C C . GLY A 1 144 ? -1.635 -1.865 9.670 1.00 95.56 144 GLY A C 1
ATOM 1098 O O . GLY A 1 144 ? -2.272 -1.059 10.347 1.00 95.56 144 GLY A O 1
ATOM 1099 N N . ALA A 1 145 ? -0.481 -2.391 10.092 1.00 93.44 145 ALA A N 1
ATOM 1100 C CA . ALA A 1 145 ? 0.108 -2.073 11.392 1.00 93.44 145 ALA A CA 1
ATOM 1101 C C . ALA A 1 145 ? 0.451 -0.578 11.532 1.00 93.44 145 ALA A C 1
ATOM 1103 O O . ALA A 1 145 ? 0.123 0.031 12.552 1.00 93.44 145 ALA A O 1
ATOM 1104 N N . ILE A 1 146 ? 1.034 0.036 10.496 1.00 92.50 146 ILE A N 1
ATOM 1105 C CA . ILE A 1 146 ? 1.335 1.476 10.466 1.00 92.50 146 ILE A CA 1
ATOM 1106 C C . ILE A 1 146 ? 0.053 2.306 10.607 1.00 92.50 146 ILE A C 1
ATOM 1108 O O . ILE A 1 146 ? 0.021 3.250 11.399 1.00 92.50 146 ILE A O 1
ATOM 1112 N N . VAL A 1 147 ? -1.020 1.959 9.890 1.00 93.38 147 VAL A N 1
ATOM 1113 C CA . VAL A 1 147 ? -2.308 2.673 9.971 1.00 93.38 147 VAL A CA 1
ATOM 1114 C C . VAL A 1 147 ? -2.915 2.564 11.366 1.00 93.38 147 VAL A C 1
ATOM 1116 O O . VAL A 1 147 ? -3.416 3.558 11.892 1.00 93.38 14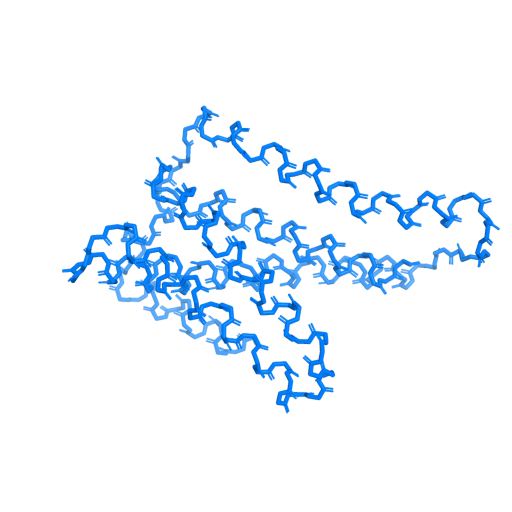7 VAL A O 1
ATOM 1119 N N . LEU A 1 148 ? -2.865 1.383 11.988 1.00 92.56 148 LEU A N 1
ATOM 1120 C CA . LEU A 1 148 ? -3.380 1.204 13.346 1.00 92.56 148 LEU A CA 1
ATOM 1121 C C . LEU A 1 148 ? -2.584 1.997 14.377 1.00 92.56 148 LEU A C 1
ATOM 1123 O O . LEU A 1 148 ? -3.171 2.602 15.270 1.00 92.56 148 LEU A O 1
ATOM 1127 N N . TRP A 1 149 ? -1.262 2.007 14.246 1.00 89.88 149 TRP A N 1
ATOM 1128 C CA . TRP A 1 149 ? -0.393 2.681 15.197 1.00 89.88 149 TRP A CA 1
ATOM 1129 C C . TRP A 1 149 ? -0.421 4.208 15.055 1.00 89.88 149 TRP A C 1
ATOM 1131 O O . TRP A 1 149 ? -0.448 4.926 16.051 1.00 89.88 149 TRP A O 1
ATOM 1141 N N . THR A 1 150 ? -0.464 4.717 13.821 1.00 90.12 150 THR A N 1
ATOM 1142 C CA . THR A 1 150 ? -0.518 6.163 13.539 1.00 90.12 150 THR A CA 1
ATOM 1143 C C . THR A 1 150 ? -1.927 6.744 13.647 1.00 90.12 150 THR A C 1
ATOM 1145 O O . THR A 1 150 ? -2.085 7.957 13.770 1.00 90.12 150 THR A O 1
ATOM 1148 N N . GLY A 1 151 ? -2.962 5.910 13.502 1.00 90.88 151 GLY A N 1
ATOM 1149 C CA . GLY A 1 151 ? -4.341 6.348 13.282 1.00 90.88 151 GLY A CA 1
ATOM 1150 C C . GLY A 1 151 ? -4.574 7.049 11.933 1.00 90.88 151 GLY A C 1
ATOM 1151 O O . GLY A 1 151 ? -5.703 7.470 11.659 1.00 90.88 151 GLY A O 1
ATOM 1152 N N . SER A 1 152 ? -3.542 7.163 11.091 1.00 92.44 152 SER A N 1
ATOM 1153 C CA . SER A 1 152 ? -3.515 7.933 9.848 1.00 92.44 152 SER A CA 1
ATOM 1154 C C . SER A 1 152 ? -3.360 7.019 8.638 1.00 92.44 152 SER A C 1
ATOM 1156 O O . SER A 1 152 ? -2.595 6.058 8.660 1.00 92.44 152 SER A O 1
ATOM 1158 N N . LEU A 1 153 ? -4.066 7.338 7.553 1.00 93.38 153 LEU A N 1
ATOM 1159 C CA . LEU A 1 153 ? -3.921 6.609 6.292 1.00 93.38 153 LEU A CA 1
ATOM 1160 C C . LEU A 1 153 ? -2.718 7.101 5.465 1.00 93.38 153 LEU A C 1
ATOM 1162 O O . LEU A 1 153 ? -2.177 6.355 4.653 1.00 93.38 153 LEU A O 1
ATOM 1166 N N . TRP A 1 154 ? -2.279 8.345 5.683 1.00 92.50 154 TRP A N 1
ATOM 1167 C CA . TRP A 1 154 ? -1.287 9.024 4.843 1.00 92.50 154 TRP A CA 1
ATOM 1168 C C . TRP A 1 154 ? 0.078 8.330 4.756 1.00 92.50 154 TRP A C 1
ATOM 1170 O O . TRP A 1 154 ? 0.587 8.224 3.640 1.00 92.50 154 TRP A O 1
ATOM 1180 N N . PRO A 1 155 ? 0.671 7.811 5.853 1.00 92.25 155 PRO A N 1
ATOM 1181 C CA . PRO A 1 155 ? 1.929 7.071 5.754 1.00 92.25 155 PRO A CA 1
ATOM 1182 C C . PRO A 1 155 ? 1.809 5.861 4.830 1.00 92.25 155 PRO A C 1
ATOM 1184 O O . PRO A 1 155 ? 2.685 5.619 4.009 1.00 92.25 155 PRO A O 1
ATOM 1187 N N . SER A 1 156 ? 0.692 5.140 4.928 1.00 93.69 156 SER A N 1
ATOM 1188 C CA . SER A 1 156 ? 0.417 3.964 4.108 1.00 93.69 156 SER A CA 1
ATOM 1189 C C . SER A 1 156 ? 0.299 4.317 2.629 1.00 93.69 156 SER A C 1
ATOM 1191 O O . SER A 1 156 ? 0.956 3.708 1.792 1.00 93.69 156 SER A O 1
ATOM 1193 N N . VAL A 1 157 ? -0.471 5.367 2.317 1.00 93.25 157 VAL A N 1
ATOM 1194 C CA . VAL A 1 157 ? -0.625 5.899 0.953 1.00 93.25 157 VAL A CA 1
ATOM 1195 C C . VAL A 1 157 ? 0.730 6.258 0.352 1.00 93.25 157 VAL A C 1
ATOM 1197 O O . VAL A 1 157 ? 1.014 5.897 -0.787 1.00 93.25 157 VAL A O 1
ATOM 1200 N N . PHE A 1 158 ? 1.570 6.961 1.115 1.00 91.44 158 PHE A N 1
ATOM 1201 C CA . PHE A 1 158 ? 2.885 7.378 0.645 1.00 91.44 158 PHE A CA 1
ATOM 1202 C C . PHE A 1 158 ? 3.806 6.182 0.393 1.00 91.44 158 PHE A C 1
ATOM 1204 O O . PHE A 1 158 ? 4.417 6.101 -0.668 1.00 91.44 158 PHE A O 1
ATOM 1211 N N . LEU A 1 159 ? 3.891 5.244 1.340 1.00 92.31 159 LEU A N 1
ATOM 1212 C CA . LEU A 1 159 ? 4.764 4.076 1.211 1.00 92.31 159 LEU A CA 1
ATOM 1213 C C . LEU A 1 159 ? 4.326 3.151 0.080 1.00 92.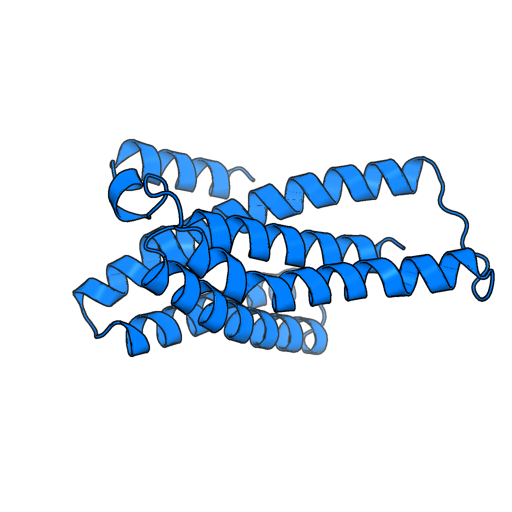31 159 LEU A C 1
ATOM 1215 O O . LEU A 1 159 ? 5.173 2.668 -0.663 1.00 92.31 159 LEU A O 1
ATOM 1219 N N . HIS A 1 160 ? 3.022 2.938 -0.074 1.00 94.44 160 HIS A N 1
ATOM 1220 C CA . HIS A 1 160 ? 2.487 2.126 -1.156 1.00 94.44 160 HIS A CA 1
ATOM 1221 C C . HIS A 1 160 ? 2.750 2.783 -2.516 1.00 94.44 160 HIS A C 1
ATOM 1223 O O . HIS A 1 160 ? 3.344 2.159 -3.389 1.00 94.44 160 HIS A O 1
ATOM 1229 N N . GLY A 1 161 ? 2.426 4.072 -2.672 1.00 91.25 161 GLY A N 1
ATOM 1230 C CA . GLY A 1 161 ? 2.722 4.798 -3.910 1.00 91.25 161 GLY A CA 1
ATOM 1231 C C . GLY A 1 161 ? 4.219 4.823 -4.242 1.00 91.25 161 GLY A C 1
ATOM 1232 O O . GLY A 1 161 ? 4.591 4.694 -5.406 1.00 91.25 161 GLY A O 1
ATOM 1233 N N . LEU A 1 162 ? 5.086 4.940 -3.228 1.00 91.19 162 LEU A N 1
ATOM 1234 C CA . LEU A 1 162 ? 6.538 4.872 -3.397 1.00 91.19 162 LEU A CA 1
ATOM 1235 C C . LEU A 1 162 ? 7.002 3.476 -3.836 1.00 91.19 162 LEU A C 1
ATOM 1237 O O . LEU A 1 162 ? 7.859 3.378 -4.713 1.00 91.19 162 LEU A O 1
ATOM 1241 N N . TRP A 1 163 ? 6.437 2.415 -3.258 1.00 92.94 163 TRP A N 1
ATOM 1242 C CA . TRP A 1 163 ? 6.718 1.038 -3.660 1.00 92.94 163 TRP A CA 1
ATOM 1243 C C . TRP A 1 163 ? 6.337 0.803 -5.123 1.00 92.94 163 TRP A C 1
ATOM 1245 O O . TRP A 1 163 ? 7.193 0.424 -5.923 1.00 92.94 163 TRP A O 1
ATOM 1255 N N . ASP A 1 164 ? 5.103 1.126 -5.504 1.00 90.88 164 ASP A N 1
ATOM 1256 C CA . ASP A 1 164 ? 4.613 0.943 -6.871 1.00 90.88 164 ASP A CA 1
ATOM 1257 C C . ASP A 1 164 ? 5.425 1.753 -7.882 1.00 90.88 164 ASP A C 1
ATOM 1259 O O . ASP A 1 164 ? 5.783 1.246 -8.949 1.00 90.88 164 ASP A O 1
ATOM 1263 N N . ALA A 1 165 ? 5.774 2.996 -7.533 1.00 88.12 165 ALA A N 1
ATOM 1264 C CA . ALA A 1 165 ? 6.650 3.825 -8.348 1.00 88.12 165 ALA A CA 1
ATOM 1265 C C . ALA A 1 165 ? 8.048 3.202 -8.475 1.00 88.12 165 ALA A C 1
ATOM 1267 O O . ALA A 1 165 ? 8.577 3.141 -9.582 1.00 88.12 165 ALA A O 1
ATOM 1268 N N . SER A 1 166 ? 8.635 2.697 -7.383 1.00 88.56 166 SER A N 1
ATOM 1269 C CA . SER A 1 166 ? 9.970 2.084 -7.411 1.00 88.56 166 SER A CA 1
ATOM 1270 C C . SER A 1 166 ? 10.034 0.852 -8.310 1.00 88.56 166 SER A C 1
ATOM 1272 O O . SER A 1 166 ? 10.922 0.759 -9.157 1.00 88.56 166 SER A O 1
ATOM 1274 N N . VAL A 1 167 ? 9.047 -0.041 -8.199 1.00 86.25 167 VAL A N 1
ATOM 1275 C CA . VAL A 1 167 ? 8.944 -1.235 -9.043 1.00 86.25 167 VAL A CA 1
ATOM 1276 C C . VAL A 1 167 ? 8.716 -0.838 -10.501 1.00 86.25 167 VAL A C 1
ATOM 1278 O O . VAL A 1 167 ? 9.415 -1.325 -11.387 1.00 86.25 167 VAL A O 1
ATOM 1281 N N . SER A 1 168 ? 7.802 0.096 -10.758 1.00 83.88 168 SER A N 1
ATOM 1282 C CA . SER A 1 168 ? 7.496 0.559 -12.114 1.00 83.88 168 SER A CA 1
ATOM 1283 C C . SER A 1 168 ? 8.691 1.210 -12.811 1.00 83.88 168 SER A C 1
ATOM 1285 O O . SER A 1 168 ? 8.956 0.952 -13.985 1.00 83.88 168 SER A O 1
ATOM 1287 N N . VAL A 1 169 ? 9.433 2.048 -12.083 1.00 82.62 169 VAL A N 1
ATOM 1288 C CA . VAL A 1 169 ? 10.661 2.672 -12.581 1.00 82.62 169 VAL A CA 1
ATOM 1289 C C . VAL A 1 169 ? 11.705 1.599 -12.865 1.00 82.62 169 VAL A C 1
ATOM 1291 O O . VAL A 1 169 ? 12.265 1.597 -13.953 1.00 82.62 169 VAL A O 1
ATOM 1294 N N . SER A 1 170 ? 11.902 0.636 -11.958 1.00 80.00 170 SER A N 1
ATOM 1295 C CA . SER A 1 170 ? 12.869 -0.454 -12.16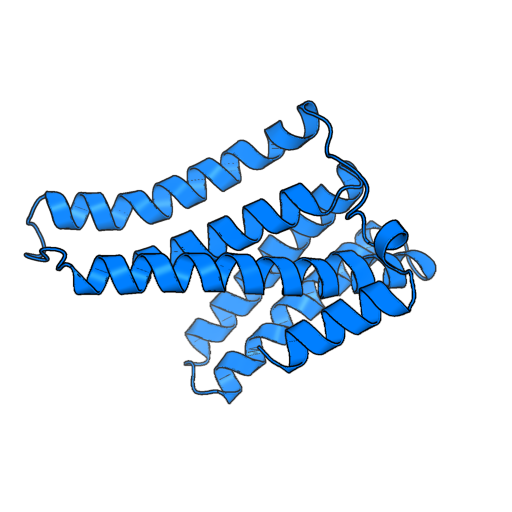0 1.00 80.00 170 SER A CA 1
ATOM 1296 C C . SER A 1 170 ? 12.564 -1.364 -13.355 1.00 80.00 170 SER A C 1
ATOM 1298 O O . SER A 1 170 ? 13.469 -2.011 -13.857 1.00 80.00 170 SER A O 1
ATOM 1300 N N . GLN A 1 171 ? 11.310 -1.419 -13.813 1.00 75.88 171 GLN A N 1
ATOM 1301 C CA . GLN A 1 171 ? 10.907 -2.155 -15.018 1.00 75.88 171 GLN A CA 1
ATOM 1302 C C . GLN A 1 171 ? 11.046 -1.334 -16.306 1.00 75.88 171 GLN A C 1
ATOM 1304 O O . GLN A 1 171 ? 10.992 -1.898 -17.396 1.00 75.88 171 GLN A O 1
ATOM 1309 N N . THR A 1 172 ? 11.143 -0.007 -16.185 1.00 71.69 172 THR A N 1
ATOM 1310 C CA . THR A 1 172 ? 11.281 0.917 -17.322 1.00 71.69 172 THR A CA 1
ATOM 1311 C C . THR A 1 172 ? 12.749 1.222 -17.636 1.00 71.69 172 THR A C 1
ATOM 1313 O O . THR A 1 172 ? 13.062 1.585 -18.767 1.00 71.69 172 THR A O 1
ATOM 1316 N N . LEU A 1 173 ? 13.617 1.123 -16.625 1.00 70.12 173 LEU A N 1
ATOM 1317 C CA . LEU A 1 173 ? 15.067 1.317 -16.701 1.00 70.12 173 LEU A CA 1
ATOM 1318 C C . LEU A 1 173 ? 15.789 0.034 -17.104 1.00 70.12 173 LEU A C 1
ATOM 1320 O O . LEU A 1 173 ? 16.832 0.190 -17.774 1.00 70.12 173 LEU A O 1
#

Mean predicted aligned error: 6.41 Å